Protein AF-A0A4Y4XKU0-F1 (afdb_monomer_lite)

Organism: Helicobacter pylori (NCBI:txid210)

Structure (mmCIF, N/CA/C/O backbone):
data_AF-A0A4Y4XKU0-F1
#
_entry.id   AF-A0A4Y4XKU0-F1
#
loop_
_atom_site.group_PDB
_atom_site.id
_atom_site.type_symbol
_atom_site.label_atom_id
_atom_site.label_alt_id
_atom_site.label_comp_id
_atom_site.label_asym_id
_atom_site.label_entity_id
_atom_site.label_seq_id
_atom_site.pdbx_PDB_ins_code
_atom_site.Cartn_x
_atom_site.Cartn_y
_atom_site.Cartn_z
_atom_site.occupancy
_atom_site.B_iso_or_equiv
_atom_site.auth_seq_id
_atom_site.auth_comp_id
_atom_site.auth_asym_id
_atom_site.auth_atom_id
_atom_site.pdbx_PDB_model_num
ATOM 1 N N . MET A 1 1 ? 9.887 2.655 -11.601 1.00 71.25 1 MET A N 1
ATOM 2 C CA . MET A 1 1 ? 8.708 1.849 -11.230 1.00 71.25 1 MET A CA 1
ATOM 3 C C . MET A 1 1 ? 8.336 0.999 -12.419 1.00 71.25 1 MET A C 1
ATOM 5 O O . MET A 1 1 ? 8.208 1.531 -13.516 1.00 71.25 1 MET A O 1
ATOM 9 N N . LYS A 1 2 ? 8.234 -0.311 -12.221 1.00 84.12 2 LYS A N 1
ATOM 10 C CA . LYS A 1 2 ? 7.670 -1.227 -13.215 1.00 84.12 2 LYS A CA 1
ATOM 11 C C . LYS A 1 2 ? 6.167 -0.914 -13.365 1.00 84.12 2 LYS A C 1
ATOM 13 O O . LYS A 1 2 ? 5.579 -0.412 -12.408 1.00 84.12 2 LYS A O 1
ATOM 18 N N . PRO A 1 3 ? 5.508 -1.237 -14.494 1.00 89.69 3 PRO A N 1
ATOM 19 C CA . PRO A 1 3 ? 4.055 -1.067 -14.633 1.00 89.69 3 PRO A CA 1
ATOM 20 C C . PRO A 1 3 ? 3.258 -1.677 -13.468 1.00 89.69 3 PRO A C 1
ATOM 22 O O . PRO A 1 3 ? 2.335 -1.058 -12.955 1.00 89.69 3 PRO A O 1
ATOM 25 N N . ARG A 1 4 ? 3.710 -2.830 -12.961 1.00 88.44 4 ARG A N 1
ATOM 26 C CA . ARG A 1 4 ? 3.173 -3.477 -11.756 1.00 88.44 4 ARG A CA 1
ATOM 27 C C . ARG A 1 4 ? 3.222 -2.592 -10.506 1.00 88.44 4 ARG A C 1
ATOM 29 O O . ARG A 1 4 ? 2.275 -2.599 -9.731 1.00 88.44 4 ARG A O 1
ATOM 36 N N . ASP A 1 5 ? 4.307 -1.851 -10.299 1.00 89.75 5 ASP A N 1
ATOM 37 C CA . ASP A 1 5 ? 4.445 -0.961 -9.141 1.00 89.75 5 ASP A CA 1
ATOM 38 C C . ASP A 1 5 ? 3.411 0.168 -9.217 1.00 89.75 5 ASP A C 1
ATOM 40 O O . ASP A 1 5 ? 2.820 0.525 -8.206 1.00 89.75 5 ASP A O 1
ATOM 44 N N . ILE A 1 6 ? 3.151 0.691 -10.422 1.00 91.25 6 ILE A N 1
ATOM 45 C CA . ILE A 1 6 ? 2.145 1.740 -10.648 1.00 91.25 6 ILE A CA 1
ATOM 46 C C . ILE A 1 6 ? 0.748 1.225 -10.296 1.00 91.25 6 ILE A C 1
ATOM 48 O O . ILE A 1 6 ? 0.010 1.920 -9.603 1.00 91.25 6 ILE A O 1
ATOM 52 N N . GLU A 1 7 ? 0.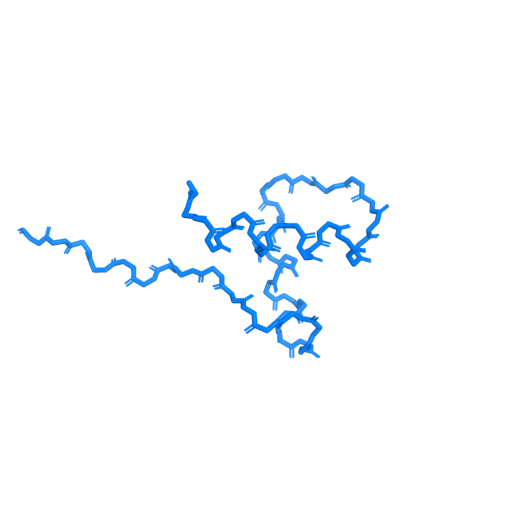407 0.003 -10.716 1.00 92.81 7 GLU A N 1
ATOM 53 C CA . GLU A 1 7 ? -0.872 -0.630 -10.368 1.00 92.81 7 GLU A CA 1
ATOM 54 C C . GLU A 1 7 ? -1.0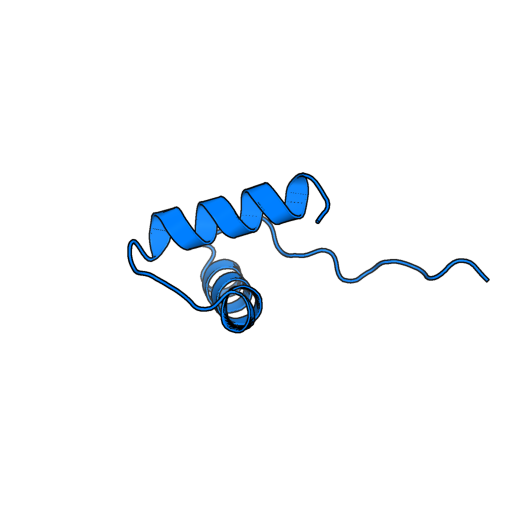45 -0.757 -8.849 1.00 92.81 7 GLU A C 1
ATOM 56 O O . GLU A 1 7 ? -2.100 -0.427 -8.318 1.00 92.81 7 GLU A O 1
ATOM 61 N N . ILE A 1 8 ? 0.003 -1.184 -8.137 1.00 93.25 8 ILE A N 1
ATOM 62 C CA . ILE A 1 8 ? -0.031 -1.323 -6.674 1.00 93.25 8 ILE A CA 1
ATOM 63 C C . ILE A 1 8 ? -0.244 0.040 -6.014 1.00 93.25 8 ILE A C 1
ATOM 65 O O . ILE A 1 8 ? -1.112 0.175 -5.156 1.00 93.25 8 ILE A O 1
ATOM 69 N N . VAL A 1 9 ? 0.509 1.063 -6.433 1.00 92.31 9 VAL A N 1
ATOM 70 C CA . VAL A 1 9 ? 0.351 2.430 -5.914 1.00 92.31 9 VAL A CA 1
ATOM 71 C C . VAL A 1 9 ? -1.071 2.941 -6.150 1.00 92.31 9 VAL A C 1
ATOM 73 O O . VAL A 1 9 ? -1.673 3.500 -5.238 1.00 92.31 9 VAL A O 1
ATOM 76 N N . GLN A 1 10 ? -1.629 2.732 -7.344 1.00 93.44 10 GLN A N 1
ATOM 77 C CA . GLN A 1 10 ? -3.004 3.126 -7.655 1.00 93.44 10 GLN A CA 1
ATOM 78 C C . GLN A 1 10 ? -4.016 2.429 -6.742 1.00 93.44 10 GLN A C 1
ATOM 80 O O . GLN A 1 10 ? -4.819 3.120 -6.122 1.00 93.44 10 GLN A O 1
ATOM 85 N N . SER A 1 11 ? -3.932 1.104 -6.572 1.00 94.88 11 SER A N 1
ATOM 86 C CA . SER A 1 11 ? -4.841 0.371 -5.677 1.00 94.88 11 SER A CA 1
ATOM 87 C C . SER A 1 11 ? -4.762 0.871 -4.231 1.00 94.88 11 SER A C 1
ATOM 89 O O . SER A 1 11 ? -5.782 1.018 -3.564 1.00 94.88 11 SER A O 1
ATOM 91 N N . VAL A 1 12 ? -3.559 1.189 -3.749 1.00 94.00 12 VAL A N 1
ATOM 92 C CA . VAL A 1 12 ? -3.355 1.762 -2.411 1.00 94.00 12 VAL A CA 1
ATOM 93 C C . VAL A 1 12 ? -4.052 3.122 -2.289 1.00 94.00 12 VAL A C 1
ATOM 95 O O . VAL A 1 12 ? -4.784 3.357 -1.329 1.00 94.00 12 VAL A O 1
ATOM 98 N N . LEU A 1 13 ? -3.875 4.011 -3.269 1.00 93.75 13 LEU A N 1
ATOM 99 C CA . LEU A 1 13 ? -4.494 5.340 -3.263 1.00 93.75 13 LEU A CA 1
ATOM 100 C C . LEU A 1 13 ? -6.028 5.282 -3.360 1.00 93.75 13 LEU A C 1
ATOM 102 O O . LEU A 1 13 ? -6.710 6.071 -2.705 1.00 93.75 13 LEU A O 1
ATOM 106 N N . GLU A 1 14 ? -6.574 4.339 -4.129 1.00 94.25 14 GLU A N 1
ATOM 107 C CA . GLU A 1 14 ? -8.022 4.129 -4.269 1.00 94.25 14 GLU A CA 1
ATOM 108 C C . GLU A 1 14 ? -8.689 3.670 -2.965 1.00 94.25 14 GLU A C 1
ATOM 110 O O . GLU A 1 14 ? -9.825 4.063 -2.681 1.00 94.25 14 GLU A O 1
ATOM 115 N N . ILE A 1 15 ? -7.982 2.867 -2.164 1.00 94.06 15 ILE A N 1
ATOM 116 C CA . ILE A 1 15 ? -8.475 2.366 -0.876 1.00 94.06 15 ILE A CA 1
ATOM 117 C C . ILE A 1 15 ? -8.416 3.457 0.194 1.00 94.06 15 ILE A C 1
ATOM 119 O O . ILE A 1 15 ? -9.404 3.686 0.891 1.00 94.06 15 ILE A O 1
ATOM 123 N N . ILE A 1 16 ? -7.274 4.141 0.328 1.00 91.75 16 ILE A N 1
ATOM 124 C CA . ILE A 1 16 ? -7.065 5.103 1.419 1.00 91.75 16 ILE A CA 1
ATOM 125 C C . ILE A 1 16 ? -7.893 6.373 1.194 1.00 91.75 16 ILE A C 1
ATOM 127 O O . ILE A 1 16 ? -8.412 6.931 2.153 1.00 91.75 16 ILE A O 1
ATOM 131 N N . LYS A 1 17 ? -8.032 6.832 -0.062 1.00 90.94 17 LYS A N 1
ATOM 132 C CA . LYS A 1 17 ? -8.711 8.093 -0.437 1.00 90.94 17 LYS A CA 1
ATOM 133 C C . LYS A 1 17 ? -8.169 9.349 0.263 1.00 90.94 17 LYS A C 1
ATOM 135 O O . LYS A 1 17 ? -8.808 10.399 0.219 1.00 90.94 17 LYS A O 1
ATOM 140 N N . GLU A 1 18 ? -6.982 9.265 0.855 1.00 90.31 18 GLU A N 1
ATOM 141 C CA . GLU A 1 18 ? -6.297 10.369 1.523 1.00 90.31 18 GLU A CA 1
ATOM 142 C C . GLU A 1 18 ? -4.894 10.569 0.933 1.00 90.31 18 GLU A C 1
ATOM 144 O O . GLU A 1 18 ? -4.289 9.616 0.425 1.00 90.31 18 GLU A O 1
ATOM 149 N N . PRO A 1 19 ? -4.345 11.796 0.995 1.00 91.88 19 PRO A N 1
ATOM 150 C CA . PRO A 1 19 ? -2.957 12.043 0.633 1.00 91.88 19 PRO A CA 1
ATOM 151 C C . PRO A 1 19 ? -2.009 11.237 1.526 1.00 91.88 19 PRO A C 1
ATOM 153 O O . PRO A 1 19 ? -2.022 11.377 2.746 1.00 91.88 19 PRO A O 1
ATOM 156 N N . ILE A 1 20 ? -1.139 10.444 0.907 1.00 93.31 20 ILE A N 1
ATOM 157 C CA . ILE A 1 20 ? -0.108 9.653 1.582 1.00 93.31 20 ILE A CA 1
ATOM 158 C C . ILE A 1 20 ? 1.272 10.066 1.078 1.00 93.31 20 ILE A C 1
ATOM 160 O O . ILE A 1 20 ? 1.451 10.417 -0.094 1.00 93.31 20 ILE A O 1
ATOM 164 N N . LYS A 1 21 ? 2.276 10.025 1.955 1.00 93.00 21 LYS A N 1
ATOM 165 C CA . LYS A 1 21 ? 3.659 10.239 1.530 1.00 93.00 21 LYS A CA 1
ATOM 166 C C . LYS A 1 21 ? 4.119 9.059 0.690 1.00 93.00 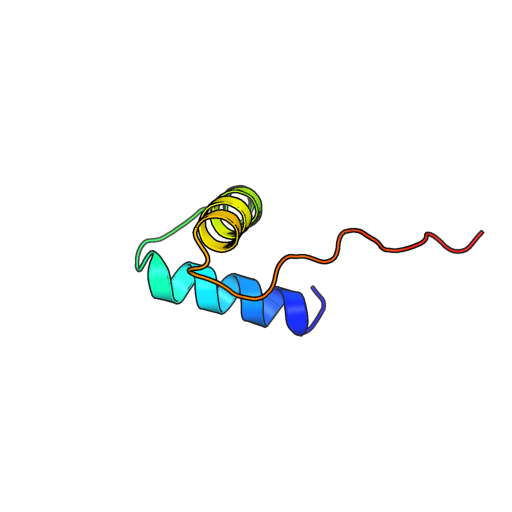21 LYS A C 1
ATOM 168 O O . LYS A 1 21 ? 3.937 7.908 1.067 1.00 93.00 2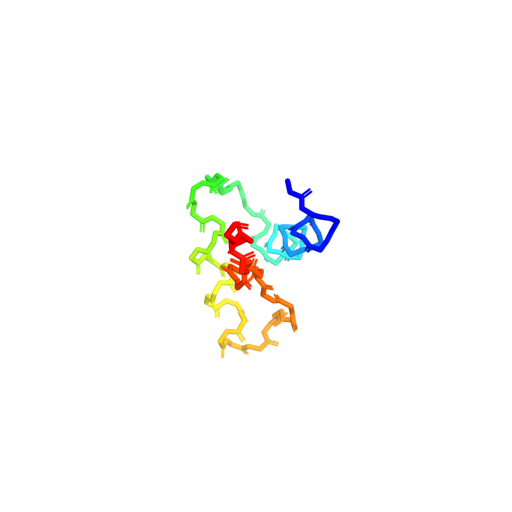1 LYS A O 1
ATOM 173 N N . VAL A 1 22 ? 4.824 9.342 -0.401 1.00 87.06 22 VAL A N 1
ATOM 174 C CA . VAL A 1 22 ? 5.376 8.301 -1.286 1.00 87.06 22 VAL A CA 1
ATOM 175 C C . VAL A 1 22 ? 6.284 7.303 -0.560 1.00 87.06 22 VAL A C 1
ATOM 177 O O . VAL A 1 22 ? 6.352 6.144 -0.951 1.00 87.06 22 VAL A O 1
ATOM 180 N N . THR A 1 23 ? 6.936 7.731 0.524 1.00 89.50 23 THR A N 1
ATOM 181 C CA . THR A 1 23 ? 7.787 6.886 1.373 1.00 89.50 23 THR A CA 1
ATOM 182 C C . THR A 1 23 ? 7.002 5.878 2.211 1.00 89.50 23 THR A C 1
ATOM 184 O O . THR A 1 23 ? 7.558 4.856 2.583 1.00 89.50 23 THR A O 1
ATOM 187 N N . GLU A 1 24 ? 5.727 6.148 2.499 1.00 93.25 24 GLU A N 1
ATOM 188 C CA . GLU A 1 24 ? 4.856 5.312 3.343 1.00 93.25 24 GLU A CA 1
ATOM 189 C C . GLU A 1 24 ? 3.986 4.355 2.510 1.00 93.25 24 GLU A C 1
ATOM 191 O O . GLU A 1 24 ? 3.356 3.446 3.047 1.00 93.25 24 GLU A O 1
ATOM 196 N N . ILE A 1 25 ? 3.962 4.518 1.181 1.00 92.00 25 ILE A N 1
ATOM 197 C CA . ILE A 1 25 ? 3.147 3.685 0.286 1.00 92.00 25 ILE A CA 1
ATOM 198 C C . ILE A 1 25 ? 3.553 2.212 0.358 1.00 92.00 25 ILE A C 1
ATOM 200 O O . ILE A 1 25 ? 2.685 1.348 0.275 1.00 92.00 25 ILE A O 1
ATOM 204 N N . TYR A 1 26 ? 4.843 1.907 0.529 1.00 91.56 26 TYR A N 1
ATOM 205 C CA . TYR A 1 26 ? 5.301 0.520 0.640 1.00 91.56 26 TYR A CA 1
ATOM 206 C C . TYR A 1 26 ? 4.728 -0.170 1.882 1.00 91.56 26 TYR A C 1
ATOM 208 O O . TYR A 1 26 ? 4.139 -1.246 1.769 1.00 91.56 26 TYR A O 1
ATOM 216 N N . ASP A 1 27 ? 4.851 0.468 3.049 1.00 93.81 27 ASP A N 1
ATOM 217 C CA . ASP A 1 27 ? 4.330 -0.071 4.307 1.00 93.81 27 ASP A CA 1
ATOM 218 C C . ASP A 1 27 ? 2.814 -0.223 4.231 1.00 93.81 27 ASP A C 1
ATOM 220 O O . ASP A 1 27 ? 2.260 -1.257 4.604 1.00 93.81 27 ASP A O 1
ATOM 224 N N . LYS A 1 28 ? 2.140 0.765 3.635 1.00 94.50 28 LYS A N 1
ATOM 225 C CA . LYS A 1 28 ? 0.692 0.721 3.484 1.00 94.50 28 LYS A CA 1
ATOM 226 C C . LYS A 1 28 ? 0.220 -0.358 2.515 1.00 94.50 28 LYS A C 1
ATOM 228 O O . LYS A 1 28 ? -0.747 -1.058 2.805 1.00 94.50 28 LYS A O 1
ATOM 233 N N . ALA A 1 29 ? 0.912 -0.533 1.391 1.00 93.75 29 ALA A N 1
ATOM 234 C CA . ALA A 1 29 ? 0.662 -1.633 0.467 1.00 93.75 29 ALA A CA 1
ATOM 235 C C . ALA A 1 29 ? 0.846 -2.984 1.160 1.00 93.75 29 ALA A C 1
ATOM 237 O O . ALA A 1 29 ? 0.029 -3.880 0.973 1.00 93.75 29 ALA A O 1
ATOM 238 N N . LYS A 1 30 ? 1.877 -3.117 2.005 1.00 93.56 30 LYS A N 1
ATOM 239 C CA . LYS A 1 30 ? 2.127 -4.337 2.771 1.00 93.56 30 LYS A CA 1
ATOM 240 C C . LYS A 1 30 ? 0.974 -4.650 3.723 1.00 93.56 30 LYS A C 1
ATOM 242 O O . LYS A 1 30 ? 0.471 -5.768 3.693 1.00 93.56 30 LYS A O 1
ATOM 247 N N . GLU A 1 31 ? 0.510 -3.667 4.499 1.00 94.81 31 GLU A N 1
ATOM 248 C CA . GLU A 1 31 ? -0.658 -3.829 5.378 1.00 94.81 31 GLU A CA 1
ATOM 249 C C . GLU A 1 31 ? -1.899 -4.288 4.602 1.00 94.81 31 GLU A C 1
ATOM 251 O O . GLU A 1 31 ? -2.603 -5.201 5.028 1.00 94.81 31 GLU A O 1
ATOM 256 N N . LEU A 1 32 ? -2.181 -3.648 3.464 1.00 95.31 32 LEU A N 1
ATOM 257 C CA . LEU A 1 32 ? -3.344 -3.964 2.633 1.00 95.31 32 LEU A CA 1
ATOM 258 C C . LEU A 1 32 ? -3.225 -5.348 1.988 1.00 95.31 32 LEU A C 1
ATOM 260 O O . LEU A 1 32 ? -4.220 -6.056 1.859 1.00 95.31 32 LEU A O 1
ATOM 264 N N . PHE A 1 33 ? -2.014 -5.759 1.619 1.00 94.38 33 PHE A N 1
ATOM 265 C CA . PHE A 1 33 ? -1.748 -7.084 1.073 1.00 94.38 33 PHE A CA 1
ATOM 266 C C . PHE A 1 33 ? -1.925 -8.178 2.134 1.00 94.38 33 PHE A C 1
ATOM 268 O O . PHE A 1 33 ? -2.576 -9.186 1.873 1.00 94.38 33 PHE A O 1
ATOM 275 N N . GLU A 1 34 ? -1.422 -7.962 3.353 1.00 94.00 34 GLU A N 1
ATOM 276 C CA . GLU A 1 34 ? -1.599 -8.886 4.485 1.00 94.00 34 GLU A CA 1
ATOM 277 C C . GLU A 1 34 ? -3.071 -9.026 4.900 1.00 94.00 34 GLU A C 1
ATOM 279 O O . GLU A 1 34 ? -3.506 -10.106 5.298 1.00 94.00 34 GLU A O 1
ATOM 284 N N . LYS A 1 35 ? -3.861 -7.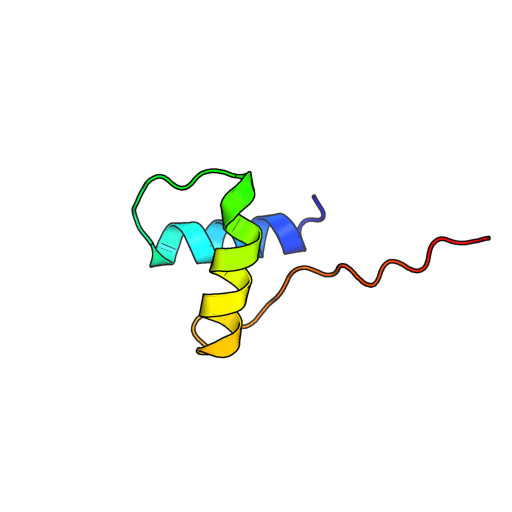956 4.749 1.00 95.50 35 LYS A N 1
ATOM 285 C CA . LYS A 1 35 ? -5.320 -7.981 4.933 1.00 95.50 35 LYS A CA 1
ATOM 286 C C . LYS A 1 35 ? -6.082 -8.614 3.763 1.00 95.50 35 LYS A C 1
ATOM 288 O O . LYS A 1 35 ? -7.275 -8.874 3.898 1.00 95.50 35 LYS A O 1
ATOM 293 N N . GLY A 1 36 ? -5.425 -8.852 2.627 1.00 93.94 36 GLY A N 1
ATOM 294 C CA . GLY A 1 36 ? -6.053 -9.343 1.398 1.00 93.94 36 GLY A CA 1
ATOM 295 C C . GLY A 1 36 ? -6.877 -8.292 0.642 1.00 93.94 36 GLY A C 1
ATOM 296 O O . GLY A 1 36 ? -7.643 -8.651 -0.248 1.00 93.94 36 GLY A O 1
ATOM 297 N N . GLU A 1 37 ? -6.730 -7.007 0.978 1.00 93.69 37 GLU A N 1
ATOM 298 C CA . GLU A 1 37 ? -7.408 -5.892 0.302 1.00 93.69 37 GLU A CA 1
ATOM 299 C C . GLU A 1 37 ? -6.779 -5.573 -1.063 1.00 93.69 37 GLU A C 1
ATOM 301 O O . GLU A 1 37 ? -7.470 -5.126 -1.976 1.00 93.69 37 GLU A O 1
ATOM 306 N N . ILE A 1 38 ? -5.483 -5.856 -1.233 1.00 93.44 38 ILE A N 1
ATOM 307 C CA . ILE A 1 38 ? -4.813 -5.849 -2.540 1.00 93.44 38 ILE A CA 1
ATOM 308 C C . ILE A 1 38 ? -4.175 -7.210 -2.819 1.00 93.44 38 ILE A C 1
ATOM 310 O O . ILE A 1 38 ? -3.680 -7.884 -1.922 1.00 93.44 38 ILE A O 1
ATOM 314 N N . THR A 1 39 ? -4.165 -7.618 -4.087 1.00 91.25 39 THR A N 1
ATOM 315 C CA . THR A 1 39 ? -3.705 -8.955 -4.512 1.00 91.25 39 THR A CA 1
ATOM 316 C C . THR A 1 39 ? -2.269 -8.979 -5.031 1.00 91.25 39 THR A C 1
ATOM 318 O O . THR A 1 39 ? -1.699 -10.048 -5.244 1.00 91.25 39 THR A O 1
ATOM 321 N N . LYS A 1 40 ? -1.670 -7.807 -5.257 1.00 90.38 40 LYS A N 1
ATOM 322 C CA . LYS A 1 40 ? -0.313 -7.646 -5.786 1.00 90.38 40 LYS A CA 1
ATOM 323 C C . LYS A 1 40 ? 0.532 -6.884 -4.775 1.00 90.38 40 LYS A C 1
ATOM 325 O O . LYS A 1 40 ? 0.081 -5.893 -4.214 1.00 90.38 40 LYS A O 1
ATOM 330 N N . MET A 1 41 ? 1.776 -7.324 -4.610 1.00 90.81 41 MET A N 1
ATOM 331 C CA . MET A 1 41 ? 2.782 -6.639 -3.797 1.00 90.81 41 MET A CA 1
ATOM 332 C C . MET A 1 41 ? 3.997 -6.260 -4.644 1.00 90.81 41 MET A C 1
ATOM 334 O O . MET A 1 41 ? 4.221 -6.854 -5.712 1.00 90.81 41 MET A O 1
ATOM 338 N N . PHE A 1 42 ? 4.747 -5.260 -4.175 1.00 87.88 42 PHE A N 1
ATOM 339 C CA . PHE A 1 42 ? 5.983 -4.804 -4.803 1.00 87.88 42 PHE A CA 1
ATOM 340 C C . PHE A 1 42 ? 6.971 -5.961 -4.925 1.00 87.88 42 PHE A C 1
ATOM 342 O O . PHE A 1 42 ? 7.165 -6.744 -3.995 1.00 87.88 42 PHE A O 1
ATOM 349 N N . ASP A 1 43 ? 7.590 -6.067 -6.093 1.00 83.06 43 ASP A N 1
ATOM 350 C CA . ASP A 1 43 ? 8.569 -7.105 -6.383 1.00 83.06 43 ASP A CA 1
ATOM 351 C C . ASP A 1 43 ? 9.979 -6.588 -6.070 1.00 83.06 43 ASP A C 1
ATOM 353 O O . ASP A 1 43 ? 10.646 -6.001 -6.925 1.00 83.06 43 ASP A O 1
ATOM 357 N N . TYR A 1 44 ? 10.403 -6.779 -4.817 1.00 70.75 44 TYR A N 1
ATOM 358 C CA . TYR A 1 44 ? 11.763 -6.481 -4.347 1.00 70.75 44 TYR A CA 1
ATOM 359 C C . TYR A 1 44 ? 12.764 -7.604 -4.695 1.00 70.75 44 TYR A C 1
ATOM 361 O O . TYR A 1 44 ? 13.957 -7.479 -4.441 1.00 70.75 44 TYR A O 1
ATOM 369 N N . GLY A 1 45 ? 12.303 -8.704 -5.302 1.00 63.69 45 GLY A N 1
ATOM 370 C CA . GLY A 1 45 ? 13.099 -9.896 -5.609 1.00 63.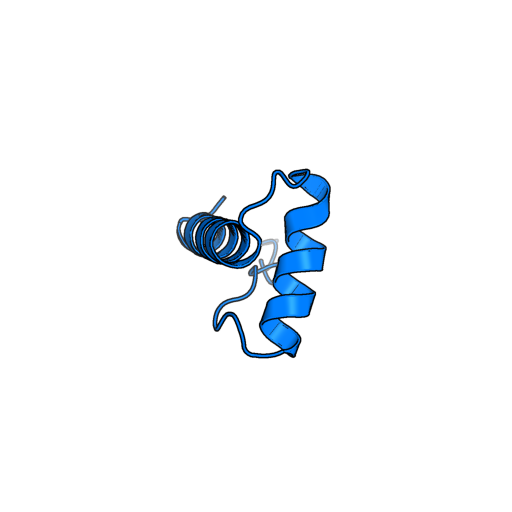69 45 GLY A CA 1
ATOM 371 C C . GLY A 1 45 ? 13.918 -9.798 -6.896 1.00 63.69 45 GLY A C 1
ATOM 372 O O . GLY A 1 45 ? 14.087 -10.797 -7.593 1.00 63.69 45 GLY A O 1
ATOM 373 N N . GLY A 1 46 ? 14.398 -8.606 -7.255 1.00 59.22 46 GLY A N 1
ATOM 374 C CA . GLY A 1 46 ? 15.304 -8.465 -8.388 1.00 59.22 46 GLY A CA 1
ATOM 375 C C . GLY A 1 46 ? 16.625 -9.159 -8.077 1.00 59.22 46 GLY A C 1
ATOM 376 O O . GLY A 1 46 ? 17.394 -8.653 -7.267 1.00 59.22 46 GLY A O 1
ATOM 377 N N . ASN A 1 47 ? 16.903 -10.293 -8.722 1.00 63.59 47 ASN A N 1
ATOM 378 C CA . ASN A 1 47 ? 18.261 -10.824 -8.765 1.00 63.59 47 ASN A CA 1
ATOM 379 C C . ASN A 1 47 ? 19.130 -9.779 -9.465 1.00 63.59 47 ASN A C 1
ATOM 381 O O . ASN A 1 47 ? 18.976 -9.568 -10.669 1.00 63.59 47 ASN A O 1
ATOM 385 N N . THR A 1 48 ? 19.999 -9.100 -8.714 1.00 59.69 48 THR A N 1
ATOM 386 C CA . THR A 1 48 ? 21.126 -8.365 -9.289 1.00 59.69 48 THR A CA 1
ATOM 387 C C . THR A 1 48 ? 21.900 -9.369 -10.144 1.00 59.69 48 THR A C 1
ATOM 389 O O . THR A 1 48 ? 22.369 -10.362 -9.588 1.00 59.69 48 THR A O 1
ATOM 392 N N . PRO A 1 49 ? 21.965 -9.208 -11.476 1.00 66.56 49 PRO A N 1
ATOM 393 C CA . PRO A 1 49 ? 22.827 -10.051 -12.289 1.00 66.56 49 PRO A CA 1
ATOM 394 C C . PRO A 1 49 ? 24.277 -9.712 -11.926 1.00 66.56 49 PRO A C 1
ATOM 396 O O . PRO A 1 49 ? 24.606 -8.524 -11.883 1.00 66.56 49 PRO A O 1
ATOM 399 N N . ASP A 1 50 ? 25.090 -10.729 -11.631 1.00 65.69 50 ASP A N 1
ATOM 400 C CA . ASP A 1 50 ? 26.551 -10.592 -11.495 1.00 65.69 50 ASP A CA 1
ATOM 401 C C . ASP A 1 50 ? 27.202 -10.094 -12.799 1.00 65.69 50 ASP A C 1
ATOM 403 O O . ASP A 1 50 ? 26.727 -10.486 -13.896 1.00 65.69 50 ASP A O 1
#

Sequence (50 aa):
MKPRDIEIVQSVLEIIKEPIKVTEIYDKAKELFEKGEITKMFDYGGNTPD

pLDDT: mean 87.7, std 10.34, range [59.22, 95.5]

Foldseek 3Di:
DPPLVVVLLVLLCVVVVDDDDPVCSQVSSVVCVVVVVDVDHDCPPDDPDD

Secondary structure (DSSP, 8-state):
--HHHHHHHHHHHHHH-S---TTTHHHHHHHHHHTTS-S-----------

Radius of gyration: 11.63 Å; chains: 1; bounding box: 35×23×20 Å